Protein AF-A0A0S7XLX4-F1 (afdb_monomer)

Mean predicted aligned error: 3.87 Å

Organism: NCBI:txid1703775

Secondary structure (DSSP, 8-state):
-PPPSS-HHHHHHHHHHHHHHHHT-GGGSSSS--HHHHSTGGGTS-EEETTEEEPPP-SHHHH-SEEEGGGTEEE-HHHHHHHHHHTTS--PPPPTT-HHHHHHHHHHHH--PPPP-

Foldseek 3Di:
DDDDPDDVVVVLVVLLVLLLVQQCDLVLADLSDGVCQFCPPLQQQWGHDVVDIDHRQAQLVVVPQDQDVVVRGGDGLLRVVQVCSCPNSVHHGDDPPHSNSVSNSSNSNPHHHDDDD

Nearest PDB structures (foldseek):
  4wqc-assembly1_A  TM=7.441E-01  e=9.056E-05  Allochromatium vinosum DSM 180
  4wqa-assembly1_A  TM=7.412E-01  e=7.523E-05  Allochromatium vinosum DSM 180
  4wqe-assembly1_A  TM=7.442E-01  e=1.396E-04  Allochromatium vinosum DSM 180
  4v2k-assembly1_A-2  TM=7.657E-01  e=1.396E-04  Allochromatium vinosum
  4wqb-assembly1_A  TM=7.440E-01  e=2.023E-04  Allochromatium vinosum DSM 180

pLDDT: mean 93.9, std 8.68, range [53.25, 98.69]

Sequence (117 aa):
MKKMDTDPTKALAQSVENGKKLFNDKTLGTSGMACNSCHMDGGTKEGKMGEKSIPAFDNLASKYPKFFMMANRVMTLDQVVNWCIMNPMQGKPLAWDDQKLTDLTAYCASVKPAKKE

Structure (mmCIF, N/CA/C/O backbone):
data_AF-A0A0S7XLX4-F1
#
_entry.id   AF-A0A0S7XLX4-F1
#
loop_
_atom_site.group_PDB
_atom_site.id
_atom_site.type_symbol
_atom_site.label_atom_id
_atom_site.label_alt_id
_atom_site.label_comp_id
_atom_site.label_asym_id
_atom_site.label_entity_id
_atom_site.label_seq_id
_atom_site.pdbx_PDB_ins_code
_atom_site.Cartn_x
_atom_site.Cartn_y
_atom_site.Cartn_z
_atom_site.occupancy
_atom_site.B_iso_or_equiv
_atom_site.auth_seq_id
_atom_site.auth_comp_id
_atom_site.auth_asym_id
_atom_site.auth_atom_id
_atom_site.pdbx_PDB_model_num
ATOM 1 N N . MET A 1 1 ? -29.633 -7.765 -18.024 1.00 53.25 1 MET A N 1
ATOM 2 C CA . MET A 1 1 ? -28.540 -7.232 -17.179 1.00 53.25 1 MET A CA 1
ATOM 3 C C . MET A 1 1 ? -29.156 -6.264 -16.177 1.00 53.25 1 MET A C 1
ATOM 5 O O . MET A 1 1 ? -29.891 -5.385 -16.611 1.00 53.25 1 MET A O 1
ATOM 9 N N . LYS A 1 2 ? -28.957 -6.456 -14.863 1.00 59.81 2 LYS A N 1
ATOM 10 C CA . LYS A 1 2 ? -29.378 -5.457 -13.862 1.00 59.81 2 LYS A CA 1
ATOM 11 C C . LYS A 1 2 ? -28.545 -4.188 -14.067 1.00 59.81 2 LYS A C 1
ATOM 13 O O . LYS A 1 2 ? -27.363 -4.296 -14.386 1.00 59.81 2 LYS A O 1
ATOM 18 N N . LYS A 1 3 ? -29.160 -3.012 -13.922 1.00 59.81 3 LYS A N 1
ATOM 19 C CA . LYS A 1 3 ? -28.419 -1.746 -13.895 1.00 59.81 3 LYS A CA 1
ATOM 20 C C . LYS A 1 3 ? -27.437 -1.812 -12.722 1.00 59.81 3 LYS A C 1
ATOM 22 O O . LYS A 1 3 ? -27.809 -2.279 -11.650 1.00 59.81 3 LYS A O 1
ATOM 27 N N . MET A 1 4 ? -26.182 -1.433 -12.948 1.00 68.00 4 MET A N 1
ATOM 28 C CA . MET A 1 4 ? -25.252 -1.210 -11.844 1.00 68.00 4 MET A CA 1
AT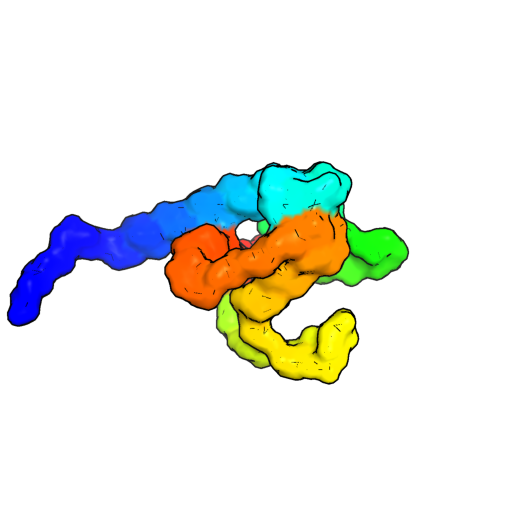OM 29 C C . MET A 1 4 ? -25.715 0.043 -11.108 1.00 68.00 4 MET A C 1
ATOM 31 O O . MET A 1 4 ? -25.723 1.123 -11.691 1.00 68.00 4 MET A O 1
ATOM 35 N N . ASP A 1 5 ? -26.084 -0.106 -9.839 1.00 75.00 5 ASP A N 1
ATOM 36 C CA . ASP A 1 5 ? -26.464 1.017 -8.973 1.00 75.00 5 ASP A CA 1
ATOM 37 C C . ASP A 1 5 ? -25.234 1.794 -8.456 1.00 75.00 5 ASP A C 1
ATOM 39 O O . ASP A 1 5 ? -25.363 2.802 -7.767 1.00 75.00 5 ASP A O 1
ATOM 43 N N . THR A 1 6 ? -24.020 1.328 -8.775 1.00 79.50 6 THR A N 1
ATOM 44 C CA . THR A 1 6 ? -22.746 1.908 -8.331 1.00 79.50 6 THR A CA 1
ATOM 45 C C . THR A 1 6 ? -21.952 2.448 -9.514 1.00 79.50 6 THR A C 1
ATOM 47 O O . THR A 1 6 ? -21.718 1.731 -10.484 1.00 79.50 6 THR A O 1
ATOM 50 N N . ASP A 1 7 ? -21.495 3.697 -9.408 1.00 90.50 7 ASP A N 1
ATOM 51 C CA . ASP A 1 7 ? -20.523 4.275 -10.338 1.00 90.50 7 ASP A CA 1
ATOM 52 C C . ASP A 1 7 ? -19.151 3.593 -10.143 1.00 90.50 7 ASP A C 1
ATOM 54 O O . ASP A 1 7 ? -18.548 3.733 -9.070 1.00 90.50 7 ASP A O 1
ATOM 58 N N . PRO A 1 8 ? -18.631 2.868 -11.151 1.00 90.50 8 PRO A N 1
ATOM 59 C CA . PRO A 1 8 ? -17.373 2.135 -11.037 1.00 90.50 8 PRO A CA 1
ATOM 60 C C . PRO A 1 8 ? -16.160 3.050 -10.821 1.00 90.50 8 PRO A C 1
ATOM 62 O O . PRO A 1 8 ? -15.205 2.653 -10.155 1.00 90.50 8 PRO A O 1
ATOM 65 N N . THR A 1 9 ? -16.199 4.291 -11.315 1.00 91.62 9 THR A N 1
ATOM 66 C CA . THR A 1 9 ? -15.119 5.265 -11.099 1.00 91.62 9 THR A CA 1
ATOM 67 C C . THR A 1 9 ? -15.080 5.692 -9.639 1.00 91.62 9 THR A C 1
ATOM 69 O O . THR A 1 9 ? -14.016 5.735 -9.020 1.00 91.62 9 THR A O 1
ATOM 72 N N . LYS A 1 10 ? -16.258 5.956 -9.063 1.00 93.50 10 LYS A N 1
ATOM 73 C CA . LYS A 1 10 ? -16.393 6.296 -7.646 1.00 93.50 10 LYS A CA 1
ATOM 74 C C . LYS A 1 10 ? -15.984 5.129 -6.747 1.00 93.50 10 LYS A C 1
ATOM 76 O O . LYS A 1 10 ? -15.307 5.351 -5.747 1.00 93.50 10 LYS A O 1
ATOM 81 N N . ALA A 1 11 ? -16.346 3.899 -7.115 1.00 95.38 11 ALA A N 1
ATOM 82 C CA . ALA A 1 11 ? -15.935 2.702 -6.385 1.00 95.38 11 ALA A CA 1
ATOM 83 C C . ALA A 1 11 ? -14.405 2.547 -6.362 1.00 95.38 11 ALA A C 1
ATOM 85 O O . ALA A 1 11 ? -13.824 2.369 -5.293 1.00 95.38 11 ALA A O 1
ATOM 86 N N . LEU A 1 12 ? -13.737 2.707 -7.512 1.00 95.56 12 LEU A N 1
ATOM 87 C CA . LEU A 1 12 ? -12.275 2.657 -7.582 1.00 95.56 12 LEU A CA 1
ATOM 88 C C . LEU A 1 12 ? -11.618 3.772 -6.754 1.00 95.56 12 LEU A C 1
ATOM 90 O O . LEU A 1 12 ? -10.661 3.515 -6.024 1.00 95.56 12 LEU A O 1
ATOM 94 N N . ALA A 1 13 ? -12.137 5.000 -6.833 1.00 96.75 13 ALA A N 1
ATOM 95 C CA . ALA A 1 13 ? -11.637 6.114 -6.030 1.00 96.75 13 ALA A CA 1
ATOM 96 C C . ALA A 1 13 ? -11.748 5.827 -4.522 1.00 96.75 13 ALA A C 1
ATOM 98 O O . ALA A 1 13 ? -10.820 6.131 -3.770 1.00 96.75 13 ALA A O 1
ATOM 99 N N . GLN A 1 14 ? -12.836 5.180 -4.087 1.00 97.69 14 GLN A N 1
ATOM 100 C CA . GLN A 1 14 ? -13.005 4.773 -2.694 1.00 97.69 14 GLN A CA 1
ATOM 101 C C . GLN A 1 14 ? -11.969 3.726 -2.271 1.00 97.69 14 GLN A C 1
ATOM 103 O O . GLN A 1 14 ? -11.386 3.856 -1.195 1.00 97.69 14 GLN A O 1
ATOM 108 N N . SER A 1 15 ? -11.692 2.729 -3.117 1.00 98.19 15 SER A N 1
ATOM 109 C CA . SER A 1 15 ? -10.636 1.742 -2.857 1.00 98.19 15 SER A CA 1
ATOM 110 C C . SER A 1 15 ? -9.260 2.389 -2.717 1.00 98.19 15 SER A C 1
ATOM 112 O O . SER A 1 15 ? -8.510 2.045 -1.808 1.00 98.19 15 SER A O 1
ATOM 114 N N . VAL A 1 16 ? -8.938 3.380 -3.554 1.00 98.38 16 VAL A N 1
ATOM 115 C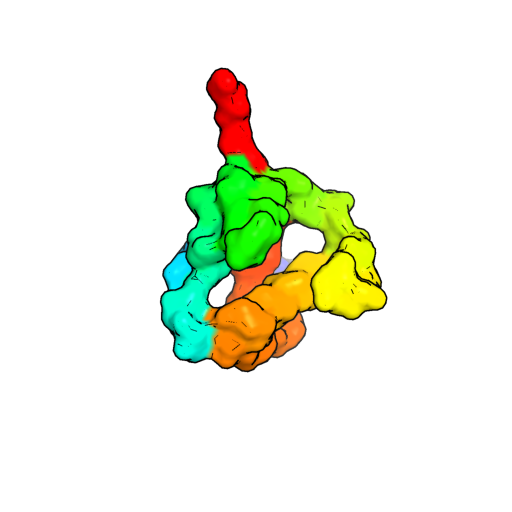 CA . VAL A 1 16 ? -7.684 4.145 -3.439 1.00 98.38 16 VAL A CA 1
ATOM 116 C C . VAL A 1 16 ? -7.615 4.907 -2.111 1.00 98.38 16 VAL A C 1
ATOM 118 O O . VAL A 1 16 ? -6.575 4.909 -1.450 1.00 98.38 16 VAL A O 1
ATOM 121 N N . GLU A 1 17 ? -8.711 5.537 -1.683 1.00 98.38 17 GLU A N 1
ATOM 122 C CA . GLU A 1 17 ? -8.762 6.258 -0.407 1.00 98.38 17 GLU A CA 1
ATOM 123 C C . GLU A 1 17 ? -8.606 5.313 0.796 1.00 98.38 17 GLU A C 1
ATOM 125 O O . GLU A 1 17 ? -7.846 5.597 1.726 1.00 98.38 17 GLU A O 1
ATOM 130 N N . ASN A 1 18 ? -9.284 4.165 0.768 1.00 98.62 18 ASN A N 1
ATOM 131 C CA . ASN A 1 18 ? -9.164 3.132 1.794 1.00 98.62 18 ASN A CA 1
ATOM 132 C C . ASN A 1 18 ? -7.744 2.568 1.845 1.00 98.62 18 ASN A C 1
ATOM 134 O O . ASN A 1 18 ? -7.157 2.464 2.922 1.00 98.62 18 ASN A O 1
ATOM 138 N N . GLY A 1 19 ? -7.155 2.286 0.683 1.00 98.62 19 GLY A N 1
ATOM 139 C CA . GLY A 1 19 ? -5.776 1.835 0.565 1.00 98.62 19 GLY A CA 1
ATOM 140 C C . GLY A 1 19 ? -4.792 2.832 1.160 1.00 98.62 19 GLY A C 1
ATOM 141 O O . GLY A 1 19 ? -3.887 2.431 1.885 1.00 98.62 19 GLY A O 1
ATOM 142 N N . LYS A 1 20 ? -5.007 4.140 0.963 1.00 98.50 20 LYS A N 1
ATOM 143 C CA . LYS A 1 20 ? -4.192 5.188 1.597 1.00 98.50 20 LYS A CA 1
ATOM 144 C C . LYS A 1 20 ? -4.283 5.156 3.126 1.00 98.50 20 LYS A C 1
ATOM 146 O O . LYS A 1 20 ? -3.276 5.380 3.801 1.00 98.50 20 LYS A O 1
ATOM 151 N N . LYS A 1 21 ? -5.468 4.892 3.685 1.00 98.50 21 LYS A N 1
ATOM 152 C CA . LYS A 1 21 ? -5.656 4.741 5.141 1.00 98.50 21 LYS A CA 1
ATOM 153 C C . LYS A 1 21 ? -4.901 3.510 5.647 1.00 98.50 21 LYS A C 1
ATOM 155 O O . LYS A 1 21 ? -4.074 3.643 6.544 1.00 98.50 21 LYS A O 1
ATOM 160 N N . LEU A 1 22 ? -5.097 2.360 4.998 1.00 98.56 22 LEU A N 1
ATOM 161 C CA . LEU A 1 22 ? -4.412 1.099 5.312 1.00 98.56 22 LEU A CA 1
ATOM 162 C C . LEU A 1 22 ? -2.886 1.214 5.194 1.00 98.56 22 LEU A C 1
ATOM 164 O O . LEU A 1 22 ? -2.152 0.675 6.012 1.00 98.56 22 LEU A O 1
ATOM 168 N N . PHE A 1 23 ? -2.387 1.976 4.224 1.00 98.44 23 PHE A N 1
ATOM 169 C CA . PHE A 1 23 ? -0.955 2.207 4.026 1.00 98.44 23 PHE A CA 1
ATOM 170 C C . PHE A 1 23 ? -0.271 2.883 5.231 1.00 98.44 23 PHE A C 1
ATOM 172 O O . PHE A 1 23 ? 0.938 2.744 5.439 1.00 98.44 23 PHE A O 1
ATOM 179 N N . ASN A 1 24 ? -1.042 3.621 6.032 1.00 98.06 24 ASN A N 1
ATOM 180 C CA . ASN A 1 24 ? -0.592 4.278 7.258 1.00 98.06 24 ASN A CA 1
ATOM 181 C C . ASN A 1 24 ? -0.988 3.505 8.527 1.00 98.06 24 ASN A C 1
ATOM 183 O O . ASN A 1 24 ? -0.658 3.934 9.634 1.00 98.06 24 ASN A O 1
ATOM 187 N N . ASP A 1 25 ? -1.673 2.372 8.377 1.00 97.62 25 ASP A N 1
ATOM 188 C CA . ASP A 1 25 ? -2.175 1.570 9.479 1.00 97.62 25 ASP A CA 1
ATOM 189 C C . ASP A 1 25 ? -1.084 0.638 10.023 1.00 97.62 25 ASP A C 1
ATOM 191 O O . ASP A 1 25 ? -0.581 -0.259 9.343 1.00 97.62 25 ASP A O 1
ATOM 195 N N . LYS A 1 26 ? -0.721 0.855 11.287 1.00 97.12 26 LYS A N 1
ATOM 196 C CA . LYS A 1 26 ? 0.267 0.044 12.009 1.00 97.12 26 LYS A CA 1
ATOM 197 C C . LYS A 1 26 ? -0.309 -1.281 12.515 1.00 97.12 26 LYS A C 1
ATOM 199 O O . LYS A 1 26 ? 0.455 -2.135 12.947 1.00 97.12 26 LYS A O 1
ATOM 204 N N . THR A 1 27 ? -1.632 -1.454 12.487 1.00 96.94 27 THR A N 1
ATOM 205 C CA . THR A 1 27 ? -2.326 -2.644 13.008 1.00 96.94 27 THR A CA 1
ATOM 206 C C . THR A 1 27 ? -2.353 -3.813 12.023 1.00 96.94 27 THR A C 1
ATOM 208 O O . THR A 1 27 ? -2.698 -4.931 12.402 1.00 96.94 27 THR A O 1
ATOM 211 N N . LEU A 1 28 ? -1.927 -3.593 10.773 1.00 96.38 28 LEU A N 1
ATOM 212 C CA . LEU A 1 28 ? -1.743 -4.656 9.779 1.00 96.38 28 LEU A CA 1
ATOM 213 C C . LEU A 1 28 ? -0.624 -5.642 10.151 1.00 96.38 28 LEU A C 1
ATOM 215 O O . LEU A 1 28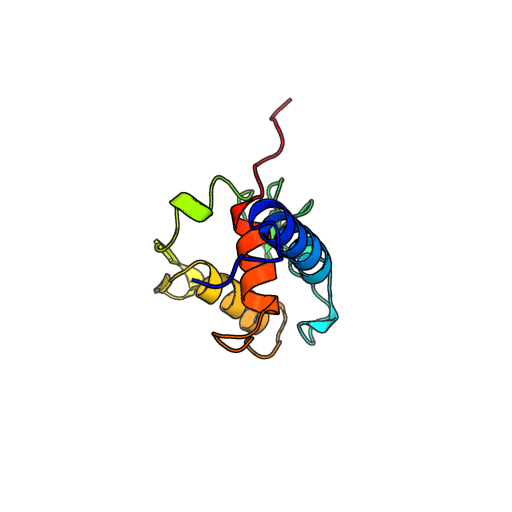 ? -0.556 -6.739 9.596 1.00 96.38 28 LEU A O 1
ATOM 219 N N . GLY A 1 29 ? 0.249 -5.267 11.085 1.00 96.25 29 GLY A N 1
ATOM 220 C CA . GLY A 1 29 ? 1.307 -6.117 11.605 1.00 96.25 29 GLY A CA 1
ATOM 221 C C . GLY A 1 29 ? 1.512 -5.942 13.104 1.00 96.25 29 GLY A C 1
ATOM 222 O O . GLY A 1 29 ? 0.766 -5.231 13.775 1.00 96.25 29 GLY A O 1
ATOM 223 N N . THR A 1 30 ? 2.534 -6.605 13.639 1.00 97.31 30 THR A N 1
ATOM 224 C CA . THR A 1 30 ? 2.858 -6.579 15.074 1.00 97.31 30 THR A CA 1
ATOM 225 C C . THR A 1 30 ? 4.157 -5.843 15.388 1.00 97.31 30 THR A C 1
ATOM 227 O O . THR A 1 30 ? 4.444 -5.610 16.557 1.00 97.31 30 THR A O 1
ATOM 230 N N . SER A 1 31 ? 4.940 -5.440 14.379 1.00 96.69 31 SER A N 1
ATOM 231 C CA . SER A 1 31 ? 6.204 -4.715 14.591 1.00 96.69 31 SER A CA 1
ATOM 232 C C . SER A 1 31 ? 6.027 -3.217 14.886 1.00 96.69 31 SER A C 1
ATOM 234 O O . SER A 1 31 ? 7.004 -2.512 15.127 1.00 96.69 31 SER A O 1
ATOM 236 N N . GLY A 1 32 ? 4.791 -2.703 14.844 1.00 95.25 32 GLY A N 1
ATOM 237 C CA . GLY A 1 32 ? 4.482 -1.279 15.022 1.00 95.25 32 GLY A CA 1
ATOM 238 C C . GLY A 1 32 ? 4.803 -0.402 13.803 1.00 95.25 32 GLY A C 1
ATOM 239 O O . GLY A 1 32 ? 4.619 0.819 13.856 1.00 95.25 32 GLY A O 1
ATOM 240 N N . MET A 1 33 ? 5.265 -1.005 12.704 1.00 95.94 33 MET A N 1
ATOM 241 C CA . MET A 1 33 ? 5.482 -0.340 11.421 1.00 95.94 33 MET A CA 1
ATOM 242 C C . MET A 1 33 ? 4.222 -0.376 10.552 1.00 95.94 33 MET A C 1
ATOM 244 O O . MET A 1 33 ? 3.432 -1.313 10.619 1.00 95.94 33 MET A O 1
ATOM 248 N N . ALA A 1 34 ? 4.073 0.637 9.703 1.00 97.56 34 ALA A N 1
ATOM 249 C CA . ALA A 1 34 ? 3.114 0.666 8.599 1.00 97.56 34 ALA A CA 1
ATOM 250 C C . ALA A 1 34 ? 3.874 0.682 7.264 1.00 97.56 34 ALA A C 1
ATOM 252 O O . ALA A 1 34 ? 5.093 0.870 7.243 1.00 97.56 34 ALA A O 1
ATOM 253 N N . CYS A 1 35 ? 3.180 0.567 6.129 1.00 97.38 35 CYS A N 1
ATOM 254 C CA . CYS A 1 35 ? 3.822 0.662 4.812 1.00 97.38 35 CYS A CA 1
ATOM 255 C C . CYS A 1 35 ? 4.591 1.990 4.658 1.00 97.38 35 CYS A C 1
ATOM 257 O O . CYS A 1 35 ? 5.735 2.004 4.198 1.00 97.38 35 CYS A O 1
ATOM 259 N N . ASN A 1 36 ? 4.004 3.088 5.149 1.00 97.19 36 ASN A N 1
ATOM 260 C CA . ASN A 1 36 ? 4.608 4.424 5.145 1.00 97.19 36 ASN A CA 1
ATOM 261 C C . ASN A 1 36 ? 5.875 4.554 6.019 1.00 97.19 36 ASN A C 1
ATOM 263 O O . ASN A 1 36 ? 6.611 5.528 5.888 1.00 97.19 36 ASN A O 1
ATOM 267 N N . SER A 1 37 ? 6.162 3.588 6.901 1.00 96.62 37 SER A N 1
ATOM 268 C CA . SER A 1 37 ? 7.407 3.576 7.684 1.00 96.62 37 SER A CA 1
ATOM 269 C C . SER A 1 37 ? 8.642 3.369 6.803 1.00 96.62 37 SER A C 1
ATOM 271 O O . SER A 1 37 ? 9.705 3.897 7.121 1.00 96.62 37 SER A O 1
ATOM 273 N N . CYS A 1 38 ? 8.499 2.633 5.695 1.00 96.81 38 CYS A N 1
ATOM 274 C CA . CYS A 1 38 ? 9.571 2.404 4.726 1.00 96.81 38 CYS A CA 1
ATOM 275 C C . CYS A 1 38 ? 9.333 3.138 3.404 1.00 96.81 38 CYS A C 1
ATOM 277 O O . CYS A 1 38 ? 10.282 3.638 2.811 1.00 96.81 38 CYS A O 1
ATOM 279 N N . HIS A 1 39 ? 8.084 3.223 2.947 1.00 96.75 39 HIS A N 1
ATOM 280 C CA . HIS A 1 39 ? 7.694 3.893 1.707 1.00 96.75 39 HIS A CA 1
ATOM 281 C C . HIS A 1 39 ? 7.229 5.324 1.991 1.00 96.75 39 HIS A C 1
ATOM 283 O O . HIS A 1 39 ? 6.035 5.587 2.130 1.00 96.75 39 HIS A O 1
ATOM 289 N N . MET A 1 40 ? 8.191 6.236 2.109 1.00 94.94 40 MET A N 1
ATOM 290 C CA . MET A 1 40 ? 7.973 7.594 2.606 1.00 94.94 40 MET A CA 1
ATOM 291 C C . MET A 1 40 ? 6.973 8.405 1.773 1.00 94.94 40 MET A C 1
ATOM 293 O O . MET A 1 40 ? 6.857 8.242 0.557 1.00 94.94 40 MET A O 1
ATOM 297 N N . ASP A 1 41 ? 6.286 9.326 2.452 1.00 95.69 41 ASP A N 1
ATOM 298 C CA . ASP A 1 41 ? 5.332 10.269 1.858 1.00 95.69 41 ASP A CA 1
ATOM 299 C C . ASP A 1 41 ? 4.260 9.563 1.008 1.00 95.69 41 ASP A C 1
ATOM 301 O O . ASP A 1 41 ? 3.994 9.911 -0.145 1.00 95.69 41 ASP A O 1
ATOM 305 N N . GLY A 1 42 ? 3.710 8.470 1.546 1.00 95.44 42 GLY A N 1
ATOM 306 C CA . GLY A 1 42 ? 2.714 7.663 0.848 1.00 95.44 42 GLY A CA 1
ATOM 307 C C . GLY A 1 42 ? 3.262 6.891 -0.358 1.00 95.44 42 GLY A C 1
ATOM 308 O O . GLY A 1 42 ? 2.470 6.478 -1.202 1.00 95.44 42 GLY A O 1
ATOM 309 N N . GLY A 1 43 ? 4.584 6.728 -0.463 1.00 96.75 43 GLY A N 1
ATOM 310 C CA . GLY A 1 43 ? 5.267 6.143 -1.616 1.00 96.75 43 GLY A CA 1
ATOM 311 C C . GLY A 1 43 ? 5.606 7.143 -2.725 1.00 96.75 43 GLY A C 1
ATOM 312 O O . GLY A 1 43 ? 6.105 6.733 -3.767 1.00 96.75 43 GLY A O 1
ATOM 313 N N . THR A 1 44 ? 5.367 8.444 -2.539 1.00 96.56 44 THR A N 1
ATOM 314 C CA . THR A 1 44 ? 5.694 9.468 -3.554 1.00 96.56 44 THR A CA 1
ATOM 315 C C . THR A 1 44 ? 7.177 9.845 -3.576 1.00 96.56 44 THR A C 1
ATOM 317 O O . THR A 1 44 ? 7.652 10.417 -4.561 1.00 96.56 44 THR A O 1
ATOM 320 N N . LYS A 1 45 ? 7.921 9.515 -2.514 1.00 95.50 45 LYS A N 1
ATOM 321 C CA . LYS A 1 45 ? 9.350 9.807 -2.361 1.00 95.50 45 LYS A CA 1
ATOM 322 C C . LYS A 1 45 ? 10.163 8.537 -2.183 1.00 95.50 45 LYS A C 1
ATOM 324 O O . LYS A 1 45 ? 9.635 7.471 -1.868 1.00 95.50 45 LYS A O 1
ATOM 329 N N . GLU A 1 46 ? 11.466 8.677 -2.399 1.00 95.69 46 GLU A N 1
ATOM 330 C CA . GLU A 1 46 ? 12.420 7.640 -2.039 1.00 95.69 46 GLU A CA 1
ATOM 331 C C . GLU A 1 46 ? 12.322 7.358 -0.537 1.00 95.69 46 GLU A C 1
ATOM 333 O O . GLU A 1 46 ? 12.338 8.264 0.297 1.00 95.69 46 GLU A O 1
ATOM 338 N N . GLY A 1 47 ? 12.149 6.084 -0.221 1.00 95.38 47 GLY A N 1
ATOM 339 C CA . GLY A 1 47 ? 12.076 5.556 1.122 1.00 95.38 47 GLY A CA 1
ATOM 340 C C . GLY A 1 47 ? 13.296 4.713 1.460 1.00 95.38 47 GLY A C 1
ATOM 341 O O . GLY A 1 47 ? 14.276 4.662 0.717 1.00 95.38 47 GLY A O 1
ATOM 342 N N . LYS A 1 48 ? 13.239 4.011 2.589 1.00 94.44 48 LYS A N 1
ATOM 343 C CA . LYS A 1 48 ? 14.332 3.140 3.026 1.00 94.44 48 LYS A CA 1
ATOM 344 C C . LYS A 1 48 ? 13.848 1.982 3.883 1.00 94.44 48 LYS A C 1
ATOM 346 O O . LYS A 1 48 ? 12.882 2.102 4.633 1.00 94.44 48 LYS A O 1
ATOM 351 N N . MET A 1 49 ? 14.570 0.873 3.812 1.00 89.62 49 MET A N 1
ATOM 352 C CA . MET A 1 49 ? 14.416 -0.271 4.703 1.00 89.62 49 MET A CA 1
ATOM 353 C C . MET A 1 49 ? 15.801 -0.727 5.157 1.00 89.62 49 MET A C 1
ATOM 355 O O . MET A 1 49 ? 16.547 -1.357 4.404 1.00 89.62 49 MET A O 1
ATOM 359 N N . GLY A 1 50 ? 16.159 -0.357 6.388 1.00 87.25 50 GLY A N 1
ATOM 360 C CA . GLY A 1 50 ? 17.545 -0.423 6.852 1.00 87.25 50 GLY A CA 1
ATOM 361 C C . GLY A 1 50 ? 18.436 0.488 6.004 1.00 87.25 50 GLY A C 1
ATOM 362 O O . GLY A 1 50 ? 18.105 1.652 5.784 1.00 87.25 50 GLY A O 1
ATOM 363 N N . GLU A 1 51 ? 19.536 -0.061 5.498 1.00 88.81 51 GLU A N 1
ATOM 364 C CA . GLU A 1 51 ? 20.484 0.638 4.614 1.00 88.81 51 GLU A CA 1
ATOM 365 C C . GLU A 1 51 ? 20.042 0.658 3.141 1.00 88.81 51 GLU A C 1
ATOM 367 O O . GLU A 1 51 ? 20.644 1.340 2.315 1.00 88.81 51 GLU A O 1
ATOM 372 N N . LYS A 1 52 ? 18.990 -0.090 2.782 1.00 88.75 52 LYS A N 1
ATOM 373 C CA . LYS A 1 52 ? 18.525 -0.185 1.396 1.00 88.75 52 LYS A CA 1
ATOM 374 C C . LYS A 1 52 ? 17.566 0.953 1.080 1.00 88.75 52 LYS A C 1
ATOM 376 O O . LYS A 1 52 ? 16.531 1.088 1.733 1.00 88.75 52 LYS A O 1
ATOM 381 N N . SER A 1 53 ? 17.882 1.714 0.038 1.00 93.31 53 SER A N 1
ATOM 382 C CA . SER A 1 53 ? 16.953 2.669 -0.561 1.00 93.31 53 SER A CA 1
ATOM 383 C C . SER A 1 53 ? 15.796 1.940 -1.252 1.00 93.31 53 SER A C 1
ATOM 385 O O . SER A 1 53 ? 15.980 0.894 -1.883 1.00 93.31 53 SER A O 1
ATOM 387 N N . ILE A 1 54 ? 14.592 2.491 -1.111 1.00 93.25 54 ILE A N 1
ATOM 388 C CA . ILE A 1 54 ? 13.393 2.036 -1.804 1.00 93.25 54 ILE A CA 1
ATOM 389 C C . ILE A 1 54 ? 12.935 3.160 -2.735 1.00 93.25 54 ILE A C 1
ATOM 391 O O . ILE A 1 54 ? 12.514 4.206 -2.242 1.00 93.25 54 ILE A O 1
ATOM 395 N N . PRO A 1 55 ? 12.949 2.963 -4.063 1.00 93.88 55 PRO A N 1
ATOM 396 C CA . PRO A 1 55 ? 12.472 3.975 -4.995 1.00 93.88 55 PRO A CA 1
ATOM 397 C C . PRO A 1 55 ? 11.020 4.377 -4.722 1.00 93.88 55 PRO A C 1
ATOM 399 O O . PRO A 1 55 ? 10.202 3.546 -4.314 1.00 93.88 55 PRO A O 1
ATOM 402 N N . ALA A 1 56 ? 10.692 5.634 -5.029 1.00 96.50 56 ALA A N 1
ATOM 403 C CA . ALA A 1 56 ? 9.308 6.086 -5.087 1.00 96.50 56 ALA A CA 1
ATOM 404 C C . ALA A 1 56 ? 8.474 5.186 -6.015 1.00 96.50 56 ALA A C 1
ATOM 406 O O . ALA A 1 56 ? 8.972 4.616 -6.994 1.00 96.50 56 ALA A O 1
ATOM 407 N N . PHE A 1 57 ? 7.184 5.077 -5.723 1.00 96.31 57 PHE A N 1
ATOM 408 C CA . PHE A 1 57 ? 6.236 4.376 -6.571 1.00 96.31 57 PHE A CA 1
ATOM 409 C C . PHE A 1 57 ? 6.101 5.111 -7.895 1.00 96.31 57 PHE A C 1
ATOM 411 O O . PHE A 1 57 ? 5.705 6.271 -7.947 1.00 96.31 57 PHE A O 1
ATOM 418 N N . ASP A 1 58 ? 6.436 4.407 -8.970 1.00 94.19 58 ASP A N 1
ATOM 419 C CA . ASP A 1 58 ? 6.389 4.939 -10.321 1.00 94.19 58 ASP A CA 1
ATOM 420 C C . ASP A 1 58 ? 5.683 3.949 -11.239 1.00 94.19 58 ASP A C 1
ATOM 422 O O . ASP A 1 58 ? 6.260 2.917 -11.598 1.00 94.19 58 ASP A O 1
ATOM 426 N N . ASN A 1 59 ? 4.438 4.272 -11.594 1.00 92.12 59 ASN A N 1
ATOM 427 C CA . ASN A 1 59 ? 3.599 3.511 -12.518 1.00 92.12 59 ASN A CA 1
ATOM 428 C C . ASN A 1 59 ? 3.574 2.002 -12.199 1.00 92.12 59 ASN A C 1
ATOM 430 O O . ASN A 1 59 ? 3.816 1.159 -13.067 1.00 92.12 59 ASN A O 1
ATOM 434 N N . LEU A 1 60 ? 3.331 1.650 -10.929 1.00 95.69 60 LEU A N 1
ATOM 435 C CA . LEU A 1 60 ? 3.423 0.259 -10.475 1.00 95.69 60 LEU A CA 1
ATOM 436 C C . LEU A 1 60 ? 2.419 -0.658 -11.184 1.00 95.69 60 LEU A C 1
ATOM 438 O O . LEU A 1 60 ? 2.773 -1.795 -11.483 1.00 95.69 60 LEU A O 1
ATOM 442 N N . ALA A 1 61 ? 1.226 -0.154 -11.518 1.00 93.62 61 ALA A N 1
ATOM 443 C CA . ALA A 1 61 ? 0.200 -0.901 -12.248 1.00 93.62 61 ALA A CA 1
ATOM 444 C C . ALA A 1 61 ? 0.730 -1.519 -13.552 1.00 93.62 61 ALA A C 1
ATOM 446 O O . ALA A 1 61 ? 0.441 -2.669 -13.856 1.00 93.62 61 ALA A O 1
ATOM 447 N N . SER A 1 62 ? 1.551 -0.767 -14.292 1.00 95.00 62 SER A N 1
ATOM 448 C CA . SER A 1 62 ? 2.098 -1.206 -15.583 1.00 95.00 62 SER A CA 1
ATOM 449 C C . SER A 1 62 ? 3.389 -2.020 -15.449 1.00 95.00 62 SER A C 1
ATOM 451 O O . SER A 1 62 ? 3.880 -2.561 -16.435 1.00 95.00 62 SER A O 1
ATOM 453 N N . LYS A 1 63 ? 3.989 -2.062 -14.252 1.00 95.81 63 LYS A N 1
ATOM 454 C CA . LYS A 1 63 ? 5.301 -2.682 -14.000 1.00 95.81 63 LYS A CA 1
ATOM 455 C C . LYS A 1 63 ? 5.218 -4.020 -13.275 1.00 95.81 63 LYS A C 1
ATOM 457 O O . LYS A 1 63 ? 6.254 -4.653 -13.101 1.00 95.81 63 LYS A O 1
ATOM 462 N N . TYR A 1 64 ? 4.042 -4.422 -12.805 1.00 96.88 64 TYR A N 1
ATOM 463 C CA . TYR A 1 64 ? 3.814 -5.724 -12.187 1.00 96.88 64 TYR A CA 1
ATOM 464 C C . TYR A 1 64 ? 2.929 -6.596 -13.094 1.00 96.88 64 TYR A C 1
ATOM 466 O O . TYR A 1 64 ? 2.042 -6.058 -13.751 1.00 96.88 64 TYR A O 1
ATOM 474 N N . PRO A 1 65 ? 3.131 -7.927 -13.126 1.00 97.81 65 PRO A N 1
ATOM 475 C CA . PRO A 1 65 ? 4.093 -8.700 -12.338 1.00 97.81 65 PRO A CA 1
ATOM 476 C C . PRO A 1 65 ? 5.549 -8.491 -12.779 1.00 97.81 65 PRO A C 1
ATOM 478 O O . PRO A 1 65 ? 5.828 -8.235 -13.946 1.00 97.81 65 PRO A O 1
ATOM 481 N N . LYS A 1 66 ? 6.493 -8.614 -11.839 1.00 96.81 66 LYS A N 1
ATOM 482 C CA . LYS A 1 66 ? 7.935 -8.530 -12.129 1.00 96.81 66 LYS A CA 1
ATOM 483 C C . LYS A 1 66 ? 8.757 -9.386 -11.183 1.00 96.81 66 LYS A C 1
ATOM 485 O O . LYS A 1 66 ? 8.273 -9.805 -10.132 1.00 96.81 66 LYS A O 1
ATOM 490 N N . PHE A 1 67 ? 10.018 -9.608 -11.541 1.00 97.31 67 PHE A N 1
ATOM 491 C CA . PHE A 1 67 ? 10.979 -10.250 -10.654 1.00 97.31 67 PHE A CA 1
ATOM 492 C C . PHE A 1 67 ? 11.204 -9.401 -9.396 1.00 97.31 67 PHE A C 1
ATOM 494 O O . PHE A 1 67 ? 11.624 -8.244 -9.470 1.00 97.31 67 PHE A O 1
ATOM 501 N N . PHE A 1 68 ? 10.901 -9.973 -8.234 1.00 95.12 68 PHE A N 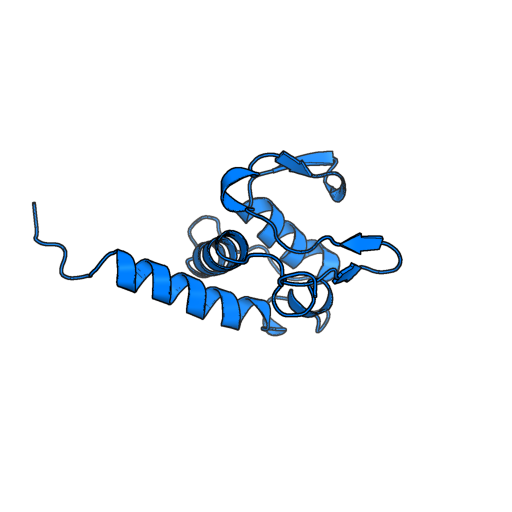1
ATOM 502 C CA . PHE A 1 68 ? 11.028 -9.322 -6.942 1.00 95.12 68 PHE A CA 1
ATOM 503 C C . PHE A 1 68 ? 12.255 -9.866 -6.212 1.00 95.12 68 PHE A C 1
ATOM 505 O O . PHE A 1 68 ? 12.230 -10.966 -5.659 1.00 95.12 68 PHE A O 1
ATOM 512 N N . MET A 1 69 ? 13.338 -9.081 -6.211 1.00 92.06 69 MET A N 1
ATOM 513 C CA . MET A 1 69 ? 14.661 -9.526 -5.748 1.00 92.06 69 MET A CA 1
ATOM 514 C C . MET A 1 69 ? 14.652 -10.095 -4.324 1.00 92.06 69 MET A C 1
ATOM 516 O O . MET A 1 69 ? 15.329 -11.080 -4.061 1.00 92.06 69 MET A O 1
ATOM 520 N N . MET A 1 70 ? 13.859 -9.522 -3.411 1.00 89.19 70 MET A N 1
ATOM 521 C CA . MET A 1 70 ? 13.836 -9.957 -2.007 1.00 89.19 70 MET A CA 1
ATOM 522 C C . MET A 1 70 ? 13.169 -11.324 -1.795 1.00 89.19 70 MET A C 1
ATOM 524 O O . MET A 1 70 ? 13.445 -11.975 -0.795 1.00 89.19 70 MET A O 1
ATOM 528 N N . ALA A 1 71 ? 12.324 -11.771 -2.729 1.00 93.19 71 ALA A N 1
ATOM 529 C CA . ALA A 1 71 ? 11.714 -13.104 -2.708 1.00 93.19 71 ALA A CA 1
ATOM 530 C C . ALA A 1 71 ? 12.285 -14.041 -3.786 1.00 93.19 71 ALA A C 1
ATOM 532 O O . ALA A 1 71 ? 11.804 -15.164 -3.925 1.00 93.19 71 ALA A O 1
ATOM 533 N N . ASN A 1 72 ? 13.268 -13.571 -4.563 1.00 95.62 72 ASN A N 1
ATOM 534 C CA . ASN A 1 72 ? 13.933 -14.304 -5.640 1.00 95.62 72 ASN A CA 1
ATOM 535 C C . ASN A 1 72 ? 12.968 -14.993 -6.632 1.00 95.62 72 ASN A C 1
ATOM 537 O O . ASN A 1 72 ? 13.207 -16.114 -7.077 1.00 95.62 72 ASN A O 1
ATOM 541 N N . ARG A 1 73 ? 11.839 -14.348 -6.951 1.00 97.75 73 ARG A N 1
ATOM 542 C CA . ARG A 1 73 ? 10.830 -14.872 -7.887 1.00 97.75 73 ARG A CA 1
ATOM 543 C C . ARG A 1 73 ? 9.984 -13.761 -8.497 1.00 97.75 73 ARG A C 1
ATOM 545 O O . ARG A 1 73 ? 9.956 -12.642 -7.988 1.00 97.75 73 ARG A O 1
ATOM 552 N N . VAL A 1 74 ? 9.263 -14.071 -9.572 1.00 98.38 74 VAL A N 1
ATOM 553 C CA . VAL A 1 74 ? 8.249 -13.167 -10.136 1.00 98.38 74 VAL A CA 1
ATOM 554 C C . VAL A 1 74 ? 7.039 -13.099 -9.206 1.00 98.38 74 VAL A C 1
ATOM 556 O O . VAL A 1 74 ? 6.578 -14.127 -8.705 1.00 98.38 74 VAL A O 1
ATOM 559 N N . MET A 1 75 ? 6.548 -11.883 -8.959 1.00 98.19 75 MET A N 1
ATOM 560 C CA . MET A 1 75 ? 5.407 -11.623 -8.083 1.00 98.19 75 MET A CA 1
ATOM 561 C C . MET A 1 75 ? 4.453 -10.595 -8.691 1.00 98.19 75 MET A C 1
ATOM 563 O O . MET A 1 75 ? 4.892 -9.689 -9.403 1.00 98.19 75 MET A O 1
ATOM 567 N N . THR A 1 76 ? 3.158 -10.722 -8.395 1.00 98.31 76 THR A N 1
ATOM 568 C CA . THR A 1 76 ? 2.160 -9.664 -8.636 1.00 98.31 76 THR A CA 1
ATOM 569 C C . THR A 1 76 ? 2.302 -8.540 -7.605 1.00 98.31 76 THR A C 1
ATOM 571 O O . THR A 1 76 ? 3.000 -8.699 -6.600 1.00 98.31 76 THR A O 1
ATOM 574 N N . LEU A 1 77 ? 1.632 -7.403 -7.826 1.00 98.00 77 LEU A N 1
ATOM 575 C CA . LEU A 1 77 ? 1.642 -6.303 -6.857 1.00 98.00 77 LEU A CA 1
ATOM 576 C C . LEU A 1 77 ? 1.003 -6.725 -5.522 1.00 98.00 77 LEU A C 1
ATOM 578 O O . LEU A 1 77 ? 1.581 -6.465 -4.472 1.00 98.00 77 LEU A O 1
ATOM 582 N N . ASP A 1 78 ? -0.096 -7.479 -5.555 1.00 98.31 78 ASP A N 1
ATOM 583 C CA . ASP A 1 78 ? -0.773 -8.018 -4.364 1.00 98.31 78 ASP A CA 1
ATOM 584 C C . ASP A 1 78 ? 0.138 -8.943 -3.549 1.00 98.31 78 ASP A C 1
ATOM 586 O O . ASP A 1 78 ? 0.208 -8.881 -2.321 1.00 98.31 78 ASP A O 1
ATOM 590 N N . GLN A 1 79 ? 0.903 -9.794 -4.239 1.00 98.44 79 GLN A N 1
ATOM 591 C CA . GLN A 1 79 ? 1.871 -10.667 -3.586 1.00 98.44 79 GLN A CA 1
ATOM 592 C C . GLN A 1 79 ? 2.987 -9.859 -2.915 1.00 98.44 79 GLN A C 1
ATOM 594 O O . GLN A 1 79 ? 3.449 -10.251 -1.844 1.00 98.44 79 GLN A O 1
ATOM 599 N N . VAL A 1 80 ? 3.417 -8.741 -3.512 1.00 97.62 80 VAL A N 1
ATOM 600 C CA . VAL A 1 80 ? 4.391 -7.831 -2.890 1.00 97.62 80 VAL A CA 1
ATOM 601 C C . VAL A 1 80 ? 3.790 -7.119 -1.679 1.00 97.62 80 VAL A C 1
ATOM 603 O O . VAL A 1 80 ? 4.458 -7.052 -0.651 1.00 97.62 80 VAL A O 1
ATOM 606 N N . VAL A 1 81 ? 2.533 -6.666 -1.745 1.00 98.19 81 VAL A N 1
ATOM 607 C CA . VAL A 1 81 ? 1.820 -6.089 -0.588 1.00 98.19 81 VAL A CA 1
ATOM 608 C C . VAL A 1 8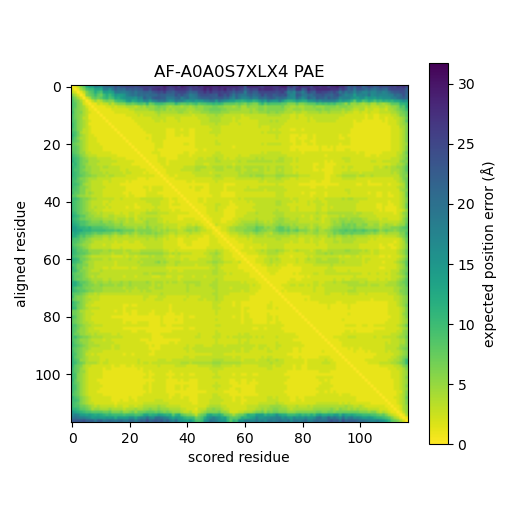1 ? 1.814 -7.078 0.578 1.00 98.19 81 VAL A C 1
ATOM 610 O O . VAL A 1 81 ? 2.272 -6.747 1.671 1.00 98.19 81 VAL A O 1
ATOM 613 N N . ASN A 1 82 ? 1.400 -8.323 0.338 1.00 98.44 82 ASN A N 1
ATOM 614 C CA . ASN A 1 82 ? 1.410 -9.357 1.373 1.00 98.44 82 ASN A CA 1
ATOM 615 C C . ASN A 1 82 ? 2.823 -9.700 1.859 1.00 98.44 82 ASN A C 1
ATOM 617 O O . ASN A 1 82 ? 3.022 -9.949 3.047 1.00 98.44 82 ASN A O 1
ATOM 621 N N . TRP A 1 83 ? 3.827 -9.677 0.981 1.00 97.69 83 TRP A N 1
ATOM 622 C CA . TRP A 1 83 ? 5.218 -9.853 1.394 1.00 97.69 83 TRP A CA 1
ATOM 623 C C . TRP A 1 83 ? 5.666 -8.741 2.351 1.00 97.69 83 TRP A C 1
ATOM 625 O O . TRP A 1 83 ? 6.309 -9.036 3.356 1.00 97.69 83 TRP A O 1
ATOM 635 N N . CYS A 1 84 ? 5.285 -7.487 2.105 1.00 96.25 84 CYS A N 1
ATOM 636 C CA . CYS A 1 84 ? 5.571 -6.374 3.013 1.00 96.25 84 CYS A CA 1
ATOM 637 C C . CYS A 1 84 ? 4.822 -6.504 4.351 1.00 96.25 84 CYS A C 1
ATOM 639 O O . CYS A 1 84 ? 5.387 -6.210 5.402 1.00 96.25 84 CYS A O 1
ATOM 641 N N . ILE A 1 85 ? 3.583 -6.997 4.346 1.00 98.19 85 ILE A N 1
ATOM 642 C CA . ILE A 1 85 ? 2.845 -7.250 5.591 1.00 98.19 85 ILE A CA 1
ATOM 643 C C . ILE A 1 85 ? 3.542 -8.344 6.416 1.00 98.19 85 ILE A C 1
ATOM 645 O O . ILE A 1 85 ? 3.756 -8.184 7.614 1.00 98.19 85 ILE A O 1
ATOM 649 N N . MET A 1 86 ? 3.950 -9.444 5.786 1.00 98.06 86 MET A N 1
ATOM 650 C CA . MET A 1 86 ? 4.528 -10.580 6.508 1.00 98.06 86 MET A CA 1
ATOM 651 C C . MET A 1 86 ? 5.953 -10.330 7.007 1.00 98.06 86 MET A C 1
ATOM 653 O O . MET A 1 86 ? 6.284 -10.732 8.117 1.00 98.06 86 MET A O 1
ATOM 657 N N . ASN A 1 87 ? 6.809 -9.694 6.202 1.00 95.88 87 ASN A N 1
ATOM 658 C CA . ASN A 1 87 ? 8.247 -9.669 6.483 1.00 95.88 87 ASN A CA 1
ATOM 659 C C . ASN A 1 87 ? 8.643 -8.500 7.404 1.00 95.88 87 ASN A C 1
ATOM 661 O O . ASN A 1 87 ? 8.966 -8.757 8.562 1.00 95.88 87 ASN A O 1
ATOM 665 N N . PRO A 1 88 ? 8.604 -7.221 6.972 1.00 94.69 88 PRO A N 1
ATOM 666 C CA . PRO A 1 88 ? 8.927 -6.116 7.870 1.00 94.69 88 PRO A CA 1
ATOM 667 C C . PRO A 1 88 ? 7.832 -5.875 8.919 1.00 94.69 88 PRO A C 1
ATOM 669 O O . PRO A 1 88 ? 8.138 -5.621 10.083 1.00 94.69 88 PRO A O 1
ATOM 672 N N . MET A 1 89 ? 6.551 -5.970 8.552 1.00 97.56 89 MET A N 1
ATOM 673 C CA . MET A 1 89 ? 5.464 -5.648 9.488 1.00 97.56 89 MET A CA 1
ATOM 674 C C . MET A 1 89 ? 5.136 -6.799 10.458 1.00 97.56 89 MET A C 1
ATOM 676 O O . MET A 1 89 ? 4.471 -6.569 11.468 1.00 97.56 89 MET A O 1
ATOM 680 N N . GLN A 1 90 ? 5.638 -8.016 10.204 1.00 97.88 90 GLN A N 1
ATOM 681 C CA . GLN A 1 90 ? 5.377 -9.221 11.010 1.00 97.88 90 GLN A CA 1
ATOM 682 C C . GLN A 1 90 ? 3.875 -9.543 11.160 1.00 97.88 90 GLN A C 1
ATOM 684 O O . GLN A 1 90 ? 3.429 -10.089 12.165 1.00 97.88 90 GLN A O 1
ATOM 689 N N . GLY A 1 91 ? 3.075 -9.167 10.163 1.00 97.69 91 GLY A N 1
ATOM 690 C CA . GLY A 1 91 ? 1.638 -9.408 10.108 1.00 97.69 91 GLY A CA 1
ATOM 691 C C . GLY A 1 91 ? 1.261 -10.735 9.458 1.00 97.69 91 GLY A C 1
ATOM 692 O O . GLY A 1 91 ? 2.093 -11.474 8.928 1.00 97.69 91 GLY A O 1
ATOM 693 N N . LYS A 1 92 ? -0.042 -11.025 9.464 1.00 98.12 92 LYS A N 1
ATOM 694 C CA . LYS A 1 92 ? -0.618 -12.143 8.705 1.00 98.12 92 LYS A CA 1
ATOM 695 C C . LYS A 1 92 ? -0.935 -11.684 7.279 1.00 98.12 92 LYS A C 1
ATOM 697 O O . LYS A 1 92 ? -1.406 -10.558 7.121 1.00 98.12 92 LYS A O 1
ATOM 702 N N . PRO A 1 93 ? -0.727 -12.527 6.252 1.00 98.12 93 PRO A N 1
ATOM 703 C CA . PRO A 1 93 ? -1.130 -12.172 4.900 1.00 98.12 93 PRO A CA 1
ATOM 704 C C . PRO A 1 93 ? -2.646 -11.968 4.837 1.00 98.12 93 PRO A C 1
ATOM 706 O O . PRO A 1 93 ? -3.412 -12.707 5.460 1.00 98.12 93 PRO A O 1
ATOM 709 N N . LEU A 1 94 ? -3.068 -10.980 4.057 1.00 98.38 94 LEU A N 1
ATOM 710 C CA . LEU A 1 94 ? -4.459 -10.801 3.668 1.00 98.38 94 LEU A CA 1
ATOM 711 C C . LEU A 1 94 ? -4.854 -11.919 2.698 1.00 98.38 94 LEU A C 1
ATOM 713 O O . LEU A 1 94 ? -4.041 -12.337 1.863 1.00 98.38 94 LEU A O 1
ATOM 717 N N . ALA A 1 95 ? -6.093 -12.401 2.810 1.00 98.38 95 ALA A N 1
ATOM 718 C CA . ALA A 1 95 ? -6.626 -13.390 1.879 1.00 98.38 95 ALA A CA 1
ATOM 719 C C . ALA A 1 95 ? -6.671 -12.816 0.454 1.00 98.38 95 ALA A C 1
ATOM 721 O O . ALA A 1 95 ? -6.735 -11.603 0.261 1.00 98.38 95 ALA A O 1
ATOM 722 N N . TRP A 1 96 ? -6.619 -13.691 -0.550 1.00 96.62 96 TRP A N 1
ATOM 723 C CA . TRP A 1 96 ? -6.580 -13.270 -1.954 1.00 96.62 96 TRP A CA 1
ATOM 724 C C . TRP A 1 96 ? -7.833 -12.489 -2.385 1.00 96.62 96 TRP A C 1
ATOM 726 O O . TRP A 1 96 ? -7.750 -11.617 -3.241 1.00 96.62 96 TRP A O 1
ATOM 736 N N . ASP A 1 97 ? -8.975 -12.785 -1.770 1.00 96.62 97 ASP A N 1
ATOM 737 C CA . ASP A 1 97 ? -10.269 -12.133 -1.970 1.00 96.62 97 ASP A CA 1
ATOM 738 C C . ASP A 1 97 ? -10.592 -11.068 -0.902 1.00 96.62 97 ASP A C 1
ATOM 740 O O . ASP A 1 97 ? -11.688 -10.508 -0.903 1.00 96.62 97 ASP A O 1
ATOM 744 N N . ASP A 1 98 ? -9.655 -10.747 0.001 1.00 98.25 98 ASP A N 1
ATOM 745 C CA . ASP A 1 98 ? -9.846 -9.687 0.996 1.00 98.25 98 ASP A CA 1
ATOM 746 C C . ASP A 1 98 ? -9.832 -8.311 0.310 1.00 98.25 98 ASP A C 1
ATOM 748 O O . ASP A 1 98 ? -8.862 -7.919 -0.351 1.00 98.25 98 ASP A O 1
ATOM 752 N N . GLN A 1 99 ? -10.893 -7.530 0.519 1.00 98.19 99 GLN A N 1
ATOM 753 C CA . GLN A 1 99 ? -11.014 -6.184 -0.037 1.00 98.19 99 GLN A CA 1
ATOM 754 C C . GLN A 1 99 ? -9.859 -5.264 0.392 1.00 98.19 99 GLN A C 1
ATOM 756 O O . GLN A 1 99 ? -9.446 -4.409 -0.387 1.00 98.19 99 GLN A O 1
ATOM 761 N N . LYS A 1 100 ? -9.270 -5.458 1.581 1.00 98.50 100 LYS A N 1
ATOM 762 C CA . LYS A 1 100 ? -8.112 -4.666 2.034 1.00 98.50 100 LYS A CA 1
ATOM 763 C C . LYS A 1 100 ? -6.888 -4.857 1.143 1.00 98.50 100 LYS A C 1
ATOM 765 O O . LYS A 1 100 ? -6.132 -3.907 0.950 1.00 98.50 100 LYS A O 1
ATOM 770 N N . LEU A 1 101 ? -6.686 -6.064 0.608 1.00 98.69 101 LEU A N 1
ATOM 771 C CA . LEU A 1 101 ? -5.587 -6.336 -0.318 1.00 98.69 101 LEU A CA 1
ATOM 772 C C . LEU A 1 101 ? -5.807 -5.564 -1.618 1.00 98.69 101 LEU A C 1
ATOM 774 O O . LEU A 1 101 ? -4.911 -4.855 -2.070 1.00 98.69 101 LEU A O 1
ATOM 778 N N . THR A 1 102 ? -7.032 -5.620 -2.144 1.00 98.38 102 THR A N 1
ATOM 779 C CA . THR A 1 102 ? -7.438 -4.855 -3.329 1.00 98.38 102 THR A CA 1
ATOM 780 C C . THR A 1 102 ? -7.261 -3.351 -3.117 1.00 98.38 102 THR A C 1
ATOM 782 O O . THR A 1 102 ? -6.670 -2.679 -3.959 1.00 98.38 102 THR A O 1
ATOM 785 N N . ASP A 1 103 ? -7.712 -2.819 -1.980 1.00 98.69 103 ASP A N 1
ATOM 786 C CA . ASP A 1 103 ? -7.618 -1.395 -1.653 1.00 98.69 103 ASP A CA 1
ATOM 787 C C . ASP A 1 103 ? -6.149 -0.936 -1.556 1.00 98.69 103 ASP A C 1
ATOM 789 O O . ASP A 1 103 ? -5.763 0.064 -2.167 1.00 98.69 103 ASP A O 1
ATOM 793 N N . LEU A 1 104 ? -5.291 -1.696 -0.861 1.00 98.69 104 LEU A N 1
ATOM 794 C CA . LEU A 1 104 ? -3.847 -1.428 -0.782 1.00 98.69 104 LEU A CA 1
ATOM 795 C C . LEU A 1 104 ? -3.175 -1.461 -2.159 1.00 98.69 104 LEU A C 1
ATOM 797 O O . LEU A 1 104 ? -2.397 -0.559 -2.483 1.00 98.69 104 LEU A O 1
ATOM 801 N N . THR A 1 105 ? -3.477 -2.472 -2.976 1.00 98.31 105 THR A N 1
ATOM 802 C CA . THR A 1 105 ? -2.945 -2.599 -4.337 1.00 98.31 105 THR A CA 1
ATOM 803 C C . THR A 1 105 ? -3.403 -1.435 -5.212 1.00 98.31 105 THR A C 1
ATOM 805 O O . THR A 1 105 ? -2.572 -0.834 -5.895 1.00 98.31 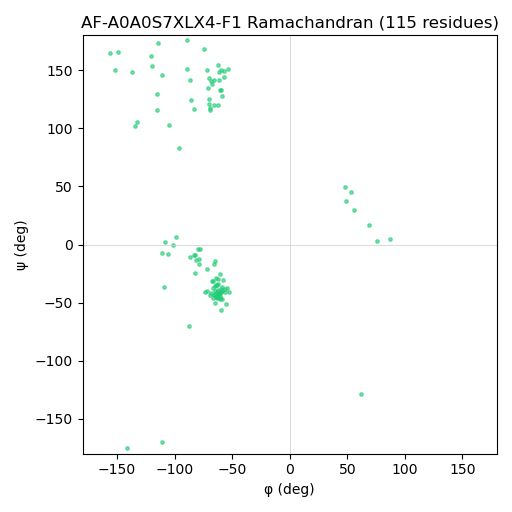105 THR A O 1
ATOM 808 N N . ALA A 1 106 ? -4.686 -1.060 -5.157 1.00 98.31 106 ALA A N 1
ATOM 809 C CA . ALA A 1 106 ? -5.242 0.068 -5.902 1.00 98.31 106 ALA A CA 1
ATOM 810 C C . ALA A 1 106 ? -4.556 1.386 -5.521 1.00 98.31 106 ALA A C 1
ATOM 812 O O . ALA A 1 106 ? -4.158 2.153 -6.402 1.00 98.31 106 ALA A O 1
ATOM 813 N N . TYR A 1 107 ? -4.340 1.625 -4.223 1.00 98.56 107 TYR A N 1
ATOM 814 C CA . TYR A 1 107 ? -3.577 2.781 -3.763 1.00 98.56 107 TYR A CA 1
ATOM 815 C C . TYR A 1 107 ? -2.150 2.767 -4.320 1.00 98.56 107 TYR A C 1
ATOM 817 O O . TYR A 1 107 ? -1.778 3.699 -5.033 1.00 98.56 107 TYR A O 1
ATOM 825 N N . CYS A 1 108 ? -1.380 1.696 -4.095 1.00 98.12 108 CYS A N 1
ATOM 826 C CA . CYS A 1 108 ? 0.002 1.580 -4.578 1.00 98.12 108 CYS A CA 1
ATOM 827 C C . CYS A 1 108 ? 0.113 1.760 -6.103 1.00 98.12 108 CYS A C 1
ATOM 829 O O . CYS A 1 108 ? 1.052 2.385 -6.592 1.00 98.12 108 CYS A O 1
ATOM 831 N N . ALA A 1 109 ? -0.854 1.231 -6.855 1.00 97.31 109 ALA A N 1
ATOM 832 C CA . ALA A 1 109 ? -0.941 1.351 -8.306 1.00 97.31 109 ALA A CA 1
ATOM 833 C C . ALA A 1 109 ? -1.226 2.787 -8.781 1.00 97.31 109 ALA A C 1
ATOM 835 O O . ALA A 1 109 ? -0.774 3.168 -9.862 1.00 97.31 109 ALA A O 1
ATOM 836 N N . SER A 1 110 ? -1.962 3.573 -7.988 1.00 96.44 110 SER A N 1
ATOM 837 C CA . SER A 1 110 ? -2.361 4.948 -8.317 1.00 96.44 110 SER A CA 1
ATOM 838 C C . SER A 1 110 ? -1.287 6.002 -8.024 1.00 96.44 110 SER A C 1
ATOM 840 O O . SER A 1 110 ? -1.293 7.075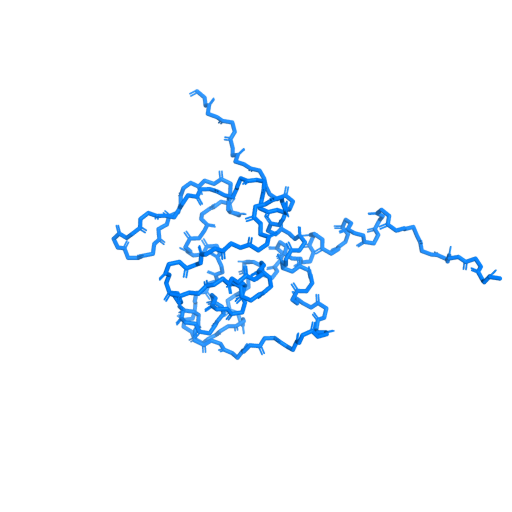 -8.635 1.00 96.44 110 SER A O 1
ATOM 842 N N . VAL A 1 111 ? -0.374 5.714 -7.089 1.00 96.25 111 VAL A N 1
ATOM 843 C CA . VAL A 1 111 ? 0.653 6.663 -6.644 1.00 96.25 111 VAL A CA 1
ATOM 844 C C . VAL A 1 111 ? 1.657 6.931 -7.766 1.00 96.25 111 VAL A C 1
ATOM 846 O O . VAL A 1 111 ? 2.107 6.028 -8.474 1.00 96.25 111 VAL A O 1
ATOM 849 N N . LYS A 1 112 ? 2.022 8.207 -7.903 1.00 94.44 112 LYS A N 1
ATOM 850 C CA . LYS A 1 112 ? 3.080 8.687 -8.793 1.00 94.44 112 LYS A CA 1
ATOM 851 C C . LYS A 1 112 ? 4.166 9.376 -7.967 1.00 94.44 112 LYS A C 1
ATOM 853 O O . LYS A 1 112 ? 3.843 9.915 -6.904 1.00 94.44 112 LYS A O 1
ATOM 858 N N . PRO A 1 113 ? 5.419 9.418 -8.447 1.00 93.12 113 PRO A N 1
ATOM 859 C CA . PRO A 1 113 ? 6.476 10.131 -7.750 1.00 93.12 113 PRO A CA 1
ATOM 860 C C . PRO A 1 113 ? 6.136 11.617 -7.643 1.00 93.12 113 PRO A C 1
ATOM 862 O O . PRO A 1 113 ? 5.516 12.189 -8.547 1.00 93.12 113 PRO A O 1
ATOM 865 N N . ALA A 1 114 ? 6.581 12.254 -6.562 1.00 89.00 114 ALA A N 1
ATOM 866 C CA . ALA A 1 114 ? 6.584 13.707 -6.479 1.00 89.00 114 ALA A CA 1
ATOM 867 C C . ALA A 1 114 ? 7.389 14.292 -7.654 1.00 89.00 114 ALA A C 1
ATOM 869 O O . ALA A 1 114 ? 8.393 13.717 -8.089 1.00 89.00 114 ALA A O 1
ATOM 870 N N . LYS A 1 115 ? 6.943 15.437 -8.184 1.00 80.56 115 LYS A N 1
ATOM 871 C CA . LYS A 1 115 ? 7.720 16.164 -9.194 1.00 80.56 115 LYS A CA 1
ATOM 872 C C . LYS A 1 115 ? 9.062 16.550 -8.572 1.00 80.56 115 LYS A C 1
ATOM 874 O O . LYS A 1 115 ? 9.090 17.037 -7.446 1.00 80.56 115 LYS A O 1
ATOM 879 N N . LYS A 1 116 ? 10.154 16.301 -9.295 1.00 67.69 116 LYS A N 1
ATOM 880 C CA . LYS A 1 116 ? 11.467 16.826 -8.917 1.00 67.69 116 LYS A CA 1
ATOM 881 C C . LYS A 1 116 ? 11.428 18.337 -9.156 1.00 67.69 116 LYS A C 1
ATOM 883 O O . LYS A 1 116 ? 11.091 18.740 -10.269 1.00 67.69 116 LYS A O 1
ATOM 888 N N . GLU A 1 117 ? 11.659 19.113 -8.103 1.00 55.88 117 GLU A N 1
ATOM 889 C CA . GLU A 1 117 ? 11.898 20.561 -8.188 1.00 55.88 117 G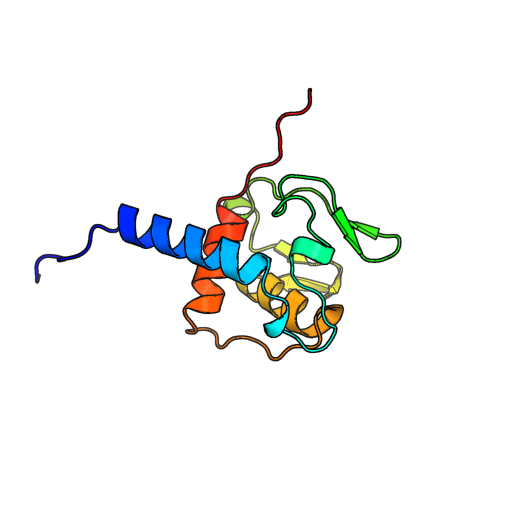LU A CA 1
ATOM 890 C C . GLU A 1 117 ? 13.291 20.844 -8.760 1.00 55.88 117 GLU A C 1
ATOM 892 O O . GLU A 1 117 ? 14.207 20.023 -8.508 1.00 55.88 117 GLU A O 1
#

Radius of gyration: 14.78 Å; Cα contacts (8 Å, |Δi|>4): 185; chains: 1; bounding box: 50×35×32 Å

InterPro domains:
 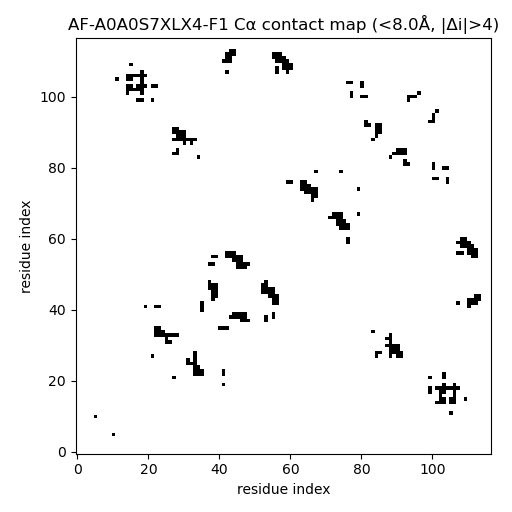 IPR009056 Cytochrome c-like domain [PF21342] (19-110)
  IPR009056 Cytochrome c-like domain [PS51007] (14-112)
  IPR036909 Cytochrome c-like domain superfamily [G3DSA:1.10.760.10] (1-116)
  IPR036909 Cytochrome c-like domain superfamily [SSF46626] (12-111)

Solvent-accessible surface area (backbone atoms only — not comparable to full-atom values): 6407 Å² total; per-residue (Å²): 131,82,80,76,92,62,61,67,68,60,51,52,52,49,31,28,54,52,8,53,53,54,36,62,34,33,79,60,20,71,65,69,38,27,56,40,70,31,31,24,78,81,23,24,34,69,21,38,59,86,93,43,76,36,78,35,31,62,54,39,60,83,57,44,66,36,78,36,78,93,75,75,40,74,38,44,60,58,56,48,52,33,46,50,28,36,63,78,14,54,20,69,65,68,55,95,84,35,64,68,46,55,14,37,40,44,22,54,34,68,35,53,50,61,82,84,128